Protein AF-A0A348ZKF9-F1 (afdb_monomer)

Secondary structure (D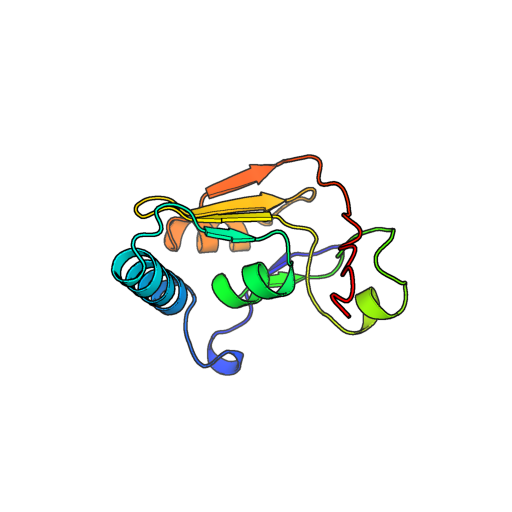SSP, 8-state):
---EEEPPHHHHSS-HHHHHHHHHHHHHHTT-SEEEE--HHHHHHHHTEEES-S-SSS-TTHHHH-----EEEEEESS-EEEEESS---HHHHHHHHHTTEEEEE--------------

Nearest PDB structures (foldseek):
  4s2t-assembly1_P  TM=9.217E-01  e=1.399E-07  Caenorhabditis elegans
  4s2t-assembly1_Q  TM=9.208E-01  e=5.472E-07  Caenorhabditis elegans
  3ctz-assembly1_A  TM=8.057E-01  e=4.667E-06  Homo sapiens
  3q6d-assembly2_B  TM=7.695E-01  e=2.560E-01  Bacillus anthracis str. Ames
  7f00-assembly1_A-2  TM=7.092E-01  e=1.797E+00  Streptococcus pneumoniae

pLDDT: mean 86.33, std 16.25, range [42.56, 98.62]

Solvent-accessible surface area (backbone atoms only — not comparable to full-atom values): 6976 Å² total; per-residue (Å²): 132,65,48,65,45,77,47,60,43,92,80,65,78,57,52,36,64,59,46,49,53,52,52,46,50,52,29,57,78,70,72,48,69,67,52,72,45,75,50,32,65,60,49,23,63,43,60,31,38,32,19,43,52,53,60,90,76,50,53,79,65,56,58,75,74,47,61,26,36,49,39,37,33,40,34,44,90,86,47,34,39,41,33,28,70,67,84,71,48,70,69,50,50,51,53,34,48,78,66,56,34,45,80,42,85,40,93,75,78,89,72,85,79,79,76,74,78,86,125

Radius of gyration: 14.69 Å; Cα contacts (8 Å, |Δi|>4): 178; chains: 1; bounding box: 39×33×41 Å

Structure (mmCIF, N/CA/C/O backbone):
data_AF-A0A348ZKF9-F1
#
_entry.id   AF-A0A348ZKF9-F1
#
loop_
_atom_site.group_PDB
_atom_site.id
_atom_site.type_symbol
_atom_site.label_atom_id
_atom_site.label_alt_id
_atom_site.label_comp_id
_atom_site.label_asym_id
_atom_site.label_entity_id
_atom_site.label_seq_id
_atom_site.pdbx_PDB_ins_code
_atom_site.Cartn_x
_atom_site.Cartn_y
_atom_site.Cartn_z
_atom_site.occupancy
_atom_site.B_iso_or_equiv
_atom_site.auth_seq_id
_atom_site.auth_comp_id
_atom_site.auth_asym_id
_atom_site.auth_atom_id
_atom_site.pdbx_PDB_model_num
ATOM 1 N N . MET A 1 1 ? 19.928 1.561 -3.083 1.00 46.75 1 MET A N 1
ATOM 2 C CA . MET A 1 1 ? 18.799 2.440 -3.437 1.00 46.75 1 MET A CA 1
ATOM 3 C C . MET A 1 1 ? 17.559 1.649 -3.087 1.00 46.75 1 MET A C 1
ATOM 5 O O . MET A 1 1 ? 17.410 0.547 -3.608 1.00 46.75 1 MET A O 1
ATOM 9 N N . ASN A 1 2 ? 16.801 2.134 -2.110 1.00 67.75 2 ASN A N 1
ATOM 10 C CA . ASN A 1 2 ? 15.549 1.527 -1.684 1.00 67.75 2 ASN A CA 1
ATOM 11 C C . ASN A 1 2 ? 14.457 2.150 -2.555 1.00 67.75 2 ASN A C 1
ATOM 13 O O . ASN A 1 2 ? 14.205 3.345 -2.440 1.00 67.75 2 ASN A O 1
ATOM 17 N N . GLU A 1 3 ? 13.935 1.400 -3.521 1.00 83.94 3 GLU A N 1
ATOM 18 C CA . GLU A 1 3 ? 13.007 1.925 -4.528 1.00 83.94 3 GLU A CA 1
ATOM 19 C C . GLU A 1 3 ? 11.672 1.200 -4.413 1.00 83.94 3 GLU A C 1
ATOM 21 O O . GLU A 1 3 ? 11.633 -0.030 -4.410 1.00 83.94 3 GLU A O 1
ATOM 26 N N . ILE A 1 4 ? 10.586 1.966 -4.311 1.00 93.56 4 ILE A N 1
ATOM 27 C CA . ILE A 1 4 ? 9.219 1.452 -4.397 1.00 93.56 4 ILE A CA 1
ATOM 28 C C . ILE A 1 4 ? 8.795 1.508 -5.861 1.00 93.56 4 ILE A C 1
ATOM 30 O O . ILE A 1 4 ? 8.974 2.533 -6.516 1.00 93.56 4 ILE A O 1
ATOM 34 N N . PHE A 1 5 ? 8.197 0.430 -6.359 1.00 94.69 5 PHE A N 1
ATOM 35 C CA . PHE A 1 5 ? 7.717 0.337 -7.732 1.00 94.69 5 PHE A CA 1
ATOM 36 C C . PHE A 1 5 ? 6.371 -0.390 -7.822 1.00 94.69 5 PHE A C 1
ATOM 38 O O . PHE A 1 5 ? 5.992 -1.172 -6.944 1.00 94.69 5 PHE A O 1
ATOM 45 N N . ILE A 1 6 ? 5.647 -0.128 -8.911 1.00 96.62 6 ILE A N 1
ATOM 46 C CA . ILE A 1 6 ? 4.356 -0.755 -9.208 1.00 96.62 6 ILE A CA 1
ATOM 47 C C . ILE A 1 6 ? 4.601 -2.166 -9.737 1.00 96.62 6 ILE A C 1
ATOM 49 O O . ILE A 1 6 ? 5.376 -2.376 -10.674 1.00 96.62 6 ILE A O 1
ATOM 53 N N . TYR A 1 7 ? 3.915 -3.144 -9.159 1.00 95.06 7 TYR A N 1
ATOM 54 C CA . TYR A 1 7 ? 3.968 -4.523 -9.609 1.00 95.06 7 TYR A CA 1
ATOM 55 C C . TYR A 1 7 ? 2.819 -4.808 -10.579 1.00 95.06 7 TYR A C 1
ATOM 57 O O . TYR A 1 7 ? 1.641 -4.682 -10.247 1.00 95.06 7 TYR A O 1
ATOM 65 N N . ASP A 1 8 ? 3.178 -5.149 -11.816 1.00 91.75 8 ASP A N 1
ATOM 66 C CA . ASP A 1 8 ? 2.234 -5.309 -12.923 1.00 91.75 8 ASP A CA 1
ATOM 67 C C . ASP A 1 8 ? 1.152 -6.356 -12.600 1.00 91.75 8 ASP A C 1
ATOM 69 O O . ASP A 1 8 ? 1.438 -7.477 -12.169 1.00 91.75 8 ASP A O 1
ATOM 73 N N . THR A 1 9 ? -0.106 -5.998 -12.871 1.00 92.06 9 THR A N 1
ATOM 74 C CA . THR A 1 9 ? -1.280 -6.837 -12.594 1.00 92.06 9 THR A CA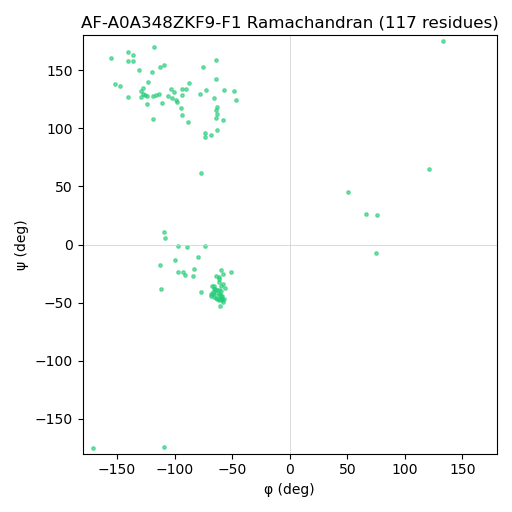 1
ATOM 75 C C . THR A 1 9 ? -1.208 -8.194 -13.297 1.00 92.06 9 THR A C 1
ATOM 77 O O . THR A 1 9 ? -1.754 -9.169 -12.781 1.00 92.06 9 THR A O 1
ATOM 80 N N . LYS A 1 10 ? -0.480 -8.324 -14.418 1.00 93.44 10 LYS A N 1
ATOM 81 C CA . LYS A 1 10 ? -0.278 -9.627 -15.082 1.00 93.44 10 LYS A CA 1
ATOM 82 C C . LYS A 1 10 ? 0.408 -10.673 -14.194 1.00 93.44 10 LYS A C 1
ATOM 84 O O . LYS A 1 10 ? 0.284 -11.862 -14.474 1.00 93.44 10 LYS A O 1
ATOM 89 N N . TYR A 1 11 ? 1.129 -10.240 -13.158 1.00 90.25 11 TYR A N 1
ATOM 90 C CA . TYR A 1 11 ? 1.778 -11.118 -12.183 1.00 90.25 11 TYR A CA 1
ATOM 91 C C . TYR A 1 11 ? 0.950 -11.316 -10.903 1.00 90.25 11 TYR A C 1
ATOM 93 O O . TYR A 1 11 ? 1.116 -12.330 -10.234 1.00 90.25 11 TYR A O 1
ATOM 101 N N . GLU A 1 12 ? 0.053 -10.382 -10.571 1.00 86.38 12 GLU A N 1
ATOM 102 C CA . GLU A 1 12 ? -0.808 -10.425 -9.371 1.00 86.38 12 GLU A CA 1
ATOM 103 C C . GLU A 1 12 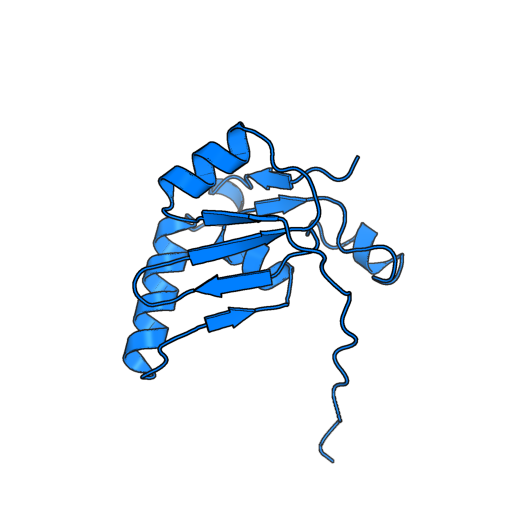? -2.162 -11.101 -9.615 1.00 86.38 12 GLU A C 1
ATOM 105 O O . GLU A 1 12 ? -2.783 -11.611 -8.686 1.00 86.38 12 GLU A O 1
ATOM 110 N N . GLY A 1 13 ? -2.652 -11.083 -10.857 1.00 91.69 13 GLY A N 1
ATOM 111 C CA . GLY A 1 13 ? -3.953 -11.639 -11.235 1.00 91.69 13 GLY A CA 1
ATOM 112 C C . GLY A 1 13 ? -5.168 -10.804 -10.807 1.00 91.69 13 GLY A C 1
ATOM 113 O O . GLY A 1 13 ? -6.278 -11.110 -11.235 1.00 91.69 13 GLY A O 1
ATOM 114 N N . GLU A 1 14 ? -4.978 -9.746 -10.014 1.00 95.94 14 GLU A N 1
ATOM 115 C CA . GLU A 1 14 ? -6.022 -8.809 -9.583 1.00 95.94 14 GLU A CA 1
ATOM 116 C C . GLU A 1 14 ? -5.433 -7.396 -9.424 1.00 95.94 14 GLU A C 1
ATOM 118 O O . GLU A 1 14 ? -4.339 -7.219 -8.875 1.00 95.94 14 GLU A O 1
ATOM 123 N N . ASP A 1 15 ? -6.146 -6.378 -9.909 1.00 97.00 15 ASP A N 1
ATOM 124 C CA . ASP A 1 15 ? -5.741 -4.982 -9.742 1.00 97.00 15 ASP A CA 1
ATOM 125 C C . ASP A 1 15 ? -6.011 -4.472 -8.312 1.00 97.00 15 ASP A C 1
ATOM 127 O O . ASP A 1 15 ? -6.919 -4.932 -7.615 1.00 97.00 15 ASP A O 1
ATOM 131 N N . ALA A 1 16 ? -5.225 -3.488 -7.866 1.00 97.88 16 ALA A N 1
ATOM 132 C CA . ALA A 1 16 ? -5.314 -2.950 -6.508 1.00 97.88 16 ALA A CA 1
ATOM 133 C C . ALA A 1 16 ? -6.682 -2.318 -6.192 1.00 97.88 16 ALA A C 1
ATOM 135 O O . ALA A 1 16 ? -7.159 -2.405 -5.060 1.00 97.88 16 ALA A O 1
ATOM 136 N N . LYS A 1 17 ? -7.360 -1.725 -7.183 1.00 97.25 17 LYS A N 1
ATOM 137 C CA . LYS A 1 17 ? -8.676 -1.101 -6.986 1.00 97.25 17 LYS A CA 1
ATOM 138 C C . LYS A 1 17 ? -9.735 -2.151 -6.648 1.00 97.25 17 LYS A C 1
ATOM 140 O O . LYS A 1 17 ? -10.527 -1.939 -5.726 1.00 97.25 17 LYS A O 1
ATOM 145 N N . SER A 1 18 ? -9.716 -3.293 -7.338 1.00 98.00 18 SER A N 1
ATOM 146 C CA . SER A 1 18 ? -10.545 -4.458 -7.006 1.00 98.00 18 SER A CA 1
ATOM 147 C C . SER A 1 18 ? -10.241 -4.984 -5.601 1.00 98.00 18 SER A C 1
ATOM 149 O O . SER A 1 18 ? -11.167 -5.166 -4.804 1.00 98.00 18 SER A O 1
ATOM 151 N N . LYS A 1 19 ? -8.955 -5.141 -5.245 1.00 98.31 19 LYS A N 1
ATOM 152 C CA . LYS A 1 19 ? -8.544 -5.604 -3.906 1.00 98.31 19 LYS A CA 1
ATOM 153 C C . LYS A 1 19 ? -9.066 -4.681 -2.798 1.00 98.31 19 LYS A C 1
ATOM 155 O O . LYS A 1 19 ? -9.686 -5.167 -1.851 1.00 98.31 19 LYS A O 1
ATOM 160 N N . ILE A 1 20 ? -8.898 -3.363 -2.935 1.00 98.25 20 ILE A N 1
ATOM 161 C CA . ILE A 1 20 ? -9.402 -2.361 -1.977 1.00 98.25 20 ILE A CA 1
ATOM 162 C C . ILE A 1 20 ? -10.922 -2.479 -1.811 1.00 98.25 20 ILE A C 1
ATOM 164 O O . ILE A 1 20 ? -11.419 -2.567 -0.686 1.00 98.25 20 ILE A O 1
ATOM 168 N N . ALA A 1 21 ? -11.672 -2.531 -2.917 1.00 98.06 21 ALA A N 1
ATOM 169 C CA . ALA A 1 21 ? -13.129 -2.654 -2.875 1.00 98.06 21 ALA A CA 1
ATOM 170 C C . ALA A 1 21 ? -13.578 -3.949 -2.178 1.00 98.06 21 ALA A C 1
ATOM 172 O O . ALA A 1 21 ? -14.490 -3.932 -1.346 1.00 98.06 21 ALA A O 1
ATOM 173 N N . ARG A 1 22 ? -12.903 -5.065 -2.471 1.00 97.94 22 ARG A N 1
ATOM 174 C CA . ARG A 1 22 ? -13.179 -6.371 -1.867 1.00 97.94 22 ARG A CA 1
ATOM 175 C C . ARG A 1 22 ? -12.915 -6.376 -0.364 1.00 97.94 22 ARG A C 1
ATOM 177 O O . ARG A 1 22 ? -13.756 -6.863 0.390 1.00 97.94 22 ARG A O 1
ATOM 184 N N . VAL A 1 23 ? -11.787 -5.825 0.085 1.00 97.88 23 VAL A N 1
ATOM 185 C CA . VAL A 1 23 ? -11.468 -5.759 1.520 1.00 97.88 23 VAL A CA 1
ATOM 186 C C . VAL A 1 23 ? -12.440 -4.829 2.253 1.00 97.88 23 VAL A C 1
ATOM 188 O O . VAL A 1 23 ? -12.940 -5.206 3.310 1.00 97.88 23 VAL A O 1
ATOM 191 N N . ARG A 1 24 ? -12.814 -3.681 1.671 1.00 97.50 24 ARG A N 1
ATOM 192 C CA . ARG A 1 24 ? -13.849 -2.794 2.241 1.00 97.50 24 ARG A CA 1
ATOM 193 C C . ARG A 1 24 ? -15.208 -3.478 2.384 1.00 97.50 24 ARG A C 1
ATOM 195 O O . ARG A 1 24 ? -15.871 -3.304 3.403 1.00 97.50 24 ARG A O 1
ATOM 202 N N . SER A 1 25 ? -15.611 -4.296 1.410 1.00 97.62 25 SER A N 1
ATOM 203 C CA . SER A 1 25 ? -16.835 -5.104 1.527 1.00 97.62 25 SER A CA 1
ATOM 204 C C . SER A 1 25 ? -16.779 -6.046 2.733 1.00 97.62 25 SER A C 1
ATOM 206 O O . SER A 1 25 ? -17.716 -6.088 3.526 1.00 97.62 25 SER A O 1
ATOM 208 N N . GLN A 1 26 ? -15.650 -6.729 2.944 1.00 97.94 26 GLN A N 1
ATOM 209 C CA . GLN A 1 26 ? -15.482 -7.606 4.108 1.00 97.94 26 GLN A CA 1
ATOM 210 C C . GLN A 1 26 ? -15.437 -6.839 5.435 1.00 97.94 26 GLN A C 1
ATOM 212 O O . GLN A 1 26 ? -15.945 -7.333 6.441 1.00 97.94 26 GLN A O 1
ATOM 217 N N . MET A 1 27 ? -14.848 -5.638 5.456 1.00 97.38 27 MET A N 1
ATOM 218 C CA . MET A 1 27 ? -14.890 -4.759 6.630 1.00 97.38 27 MET A CA 1
ATOM 219 C C . MET A 1 27 ? -16.337 -4.422 7.001 1.00 97.38 27 MET A C 1
ATOM 221 O O . MET A 1 27 ? -16.718 -4.577 8.162 1.00 97.38 27 MET A O 1
ATOM 225 N N . LEU A 1 28 ? -17.160 -4.052 6.014 1.00 96.38 28 LEU A N 1
ATOM 226 C CA . LEU A 1 28 ? -18.576 -3.748 6.213 1.00 96.38 28 LEU A CA 1
ATOM 227 C C . LEU A 1 28 ? -19.357 -4.960 6.741 1.00 96.38 28 LEU A C 1
ATOM 229 O O . LEU A 1 28 ? -20.081 -4.831 7.726 1.00 96.38 28 LEU A O 1
ATOM 233 N N . GLU A 1 29 ? -19.180 -6.137 6.134 1.00 97.75 29 GLU A N 1
ATOM 234 C CA . GLU A 1 29 ? -19.824 -7.387 6.575 1.00 97.75 29 GLU A CA 1
ATOM 235 C C . GLU A 1 29 ? -19.478 -7.749 8.025 1.00 97.75 29 GLU A C 1
ATOM 237 O O . GLU A 1 29 ? -20.309 -8.294 8.752 1.00 97.75 29 GLU A O 1
ATOM 242 N N . LYS A 1 30 ? -18.255 -7.431 8.459 1.00 97.25 30 LYS A N 1
ATOM 243 C CA . LYS A 1 30 ? -17.762 -7.696 9.817 1.00 97.25 30 LYS A CA 1
ATOM 244 C C . LYS A 1 30 ? -18.048 -6.562 10.806 1.00 97.25 30 LYS A C 1
ATOM 246 O O . LYS A 1 30 ? -17.701 -6.698 11.976 1.00 97.25 30 LYS A O 1
ATOM 251 N N . GLY A 1 31 ? -18.652 -5.455 10.366 1.00 96.38 31 GLY A N 1
ATOM 252 C CA . GLY A 1 31 ? -18.885 -4.276 11.206 1.00 96.38 31 GLY A CA 1
ATOM 253 C C . GLY A 1 31 ? -17.599 -3.564 11.649 1.00 96.38 31 GLY A C 1
ATOM 254 O O . GLY A 1 31 ? -17.583 -2.936 12.704 1.00 96.38 31 GLY A O 1
ATOM 255 N N . VAL A 1 32 ? -16.517 -3.678 10.873 1.00 95.94 32 VAL A N 1
ATOM 256 C CA . VAL A 1 32 ? -15.214 -3.054 11.144 1.00 95.94 32 VAL A CA 1
ATOM 257 C C . VAL A 1 32 ? -15.129 -1.708 10.427 1.00 95.94 32 VAL A C 1
ATOM 259 O O . VAL A 1 32 ? -15.347 -1.627 9.223 1.00 95.94 32 VAL A O 1
ATOM 262 N N . ASN A 1 33 ? -14.776 -0.645 11.152 1.00 95.25 33 ASN A N 1
ATOM 263 C CA . ASN A 1 33 ? -14.670 0.704 10.579 1.00 95.25 33 ASN A CA 1
ATOM 264 C C . ASN A 1 33 ? -13.262 1.066 10.089 1.00 95.25 33 ASN A C 1
ATOM 266 O O . ASN A 1 33 ? -13.123 1.953 9.249 1.00 95.25 33 ASN A O 1
ATOM 270 N N . VAL A 1 34 ? -12.230 0.411 10.629 1.00 96.81 34 VAL A N 1
ATOM 271 C CA . VAL A 1 34 ? -10.824 0.693 10.323 1.00 96.81 34 VAL A CA 1
ATOM 272 C C . VAL A 1 34 ? -10.056 -0.619 10.229 1.00 96.81 34 VAL A C 1
ATOM 274 O O . VAL A 1 34 ? -10.084 -1.422 11.161 1.00 96.81 34 VAL A O 1
ATOM 277 N N . LEU A 1 35 ? -9.350 -0.814 9.120 1.00 96.69 35 LEU A N 1
ATOM 278 C CA . LEU A 1 35 ? -8.294 -1.807 8.982 1.00 96.69 35 LEU A CA 1
ATOM 279 C C . LEU A 1 35 ? -6.957 -1.081 9.083 1.00 96.69 35 LEU A C 1
ATOM 281 O O . LEU A 1 35 ? -6.705 -0.147 8.326 1.00 96.69 35 LEU A O 1
ATOM 285 N N . LYS A 1 36 ? -6.091 -1.524 9.989 1.00 96.31 36 LYS A N 1
ATOM 286 C CA . LYS A 1 36 ? -4.717 -1.040 10.075 1.00 96.31 36 LYS A CA 1
ATOM 287 C C . LYS A 1 36 ? -3.769 -2.221 10.024 1.00 96.31 36 LYS A C 1
ATOM 289 O O . LYS A 1 36 ? -3.944 -3.161 10.794 1.00 96.31 36 LYS A O 1
ATOM 294 N N . THR A 1 37 ? -2.785 -2.158 9.139 1.00 92.81 37 THR A N 1
ATOM 295 C CA . THR A 1 37 ? -1.716 -3.149 9.063 1.00 92.81 37 THR A CA 1
ATOM 296 C C . THR A 1 37 ? -0.357 -2.483 9.205 1.00 92.81 37 THR A C 1
ATOM 298 O O . THR A 1 37 ? -0.113 -1.388 8.694 1.00 92.81 37 THR A O 1
ATOM 301 N N . PHE A 1 38 ? 0.504 -3.168 9.946 1.00 89.56 38 PHE A N 1
ATOM 302 C CA . PHE A 1 38 ? 1.923 -2.866 10.107 1.00 89.56 38 PHE A CA 1
ATOM 303 C C . PHE A 1 38 ? 2.781 -3.903 9.365 1.00 89.56 38 PHE A C 1
ATOM 305 O O . PHE A 1 38 ? 3.997 -3.901 9.511 1.00 89.56 38 PHE A O 1
ATOM 312 N N . VAL A 1 39 ? 2.148 -4.822 8.623 1.00 88.94 39 VAL A N 1
ATOM 313 C CA . VAL A 1 39 ? 2.804 -5.907 7.891 1.00 88.94 39 VAL A CA 1
ATOM 314 C C . VAL A 1 39 ? 3.062 -5.431 6.456 1.00 88.94 39 VAL A C 1
ATOM 316 O O . VAL A 1 39 ? 2.101 -5.247 5.698 1.00 88.94 39 VAL A O 1
ATOM 319 N N . PRO A 1 40 ? 4.329 -5.225 6.051 1.00 89.81 40 PRO A N 1
ATOM 320 C CA . PRO A 1 40 ? 4.666 -4.717 4.723 1.00 89.81 40 PRO A CA 1
ATOM 321 C C . PRO A 1 40 ? 4.098 -5.546 3.569 1.00 89.81 40 PRO A C 1
ATOM 323 O O . PRO A 1 40 ? 3.662 -4.986 2.564 1.00 89.81 40 PRO A O 1
ATOM 326 N N . GLU A 1 41 ? 4.065 -6.871 3.702 1.00 90.56 41 GLU A N 1
ATOM 327 C CA . GLU A 1 41 ? 3.536 -7.796 2.698 1.00 90.56 41 GLU A CA 1
ATOM 328 C C . GLU A 1 41 ? 2.048 -7.561 2.425 1.00 90.56 41 GLU A C 1
ATOM 330 O O . GLU A 1 41 ? 1.618 -7.615 1.271 1.00 90.56 41 GLU A O 1
ATOM 335 N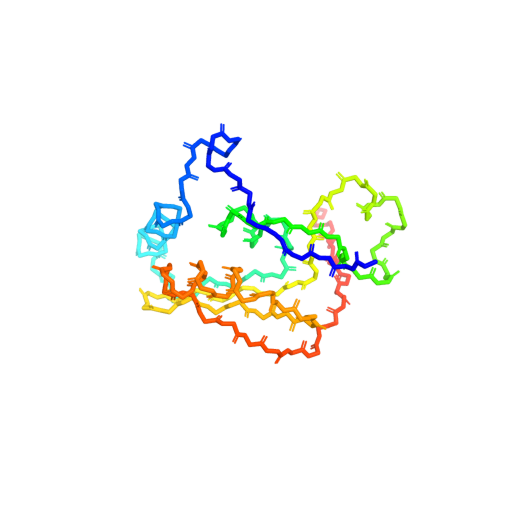 N . GLU A 1 42 ? 1.261 -7.268 3.463 1.00 94.12 42 GLU A N 1
ATOM 336 C CA . GLU A 1 42 ? -0.174 -7.015 3.329 1.00 94.12 42 GLU A CA 1
ATOM 337 C C . GLU A 1 42 ? -0.432 -5.701 2.588 1.00 94.12 42 GLU A C 1
ATOM 339 O O . GLU A 1 42 ? -1.254 -5.657 1.668 1.00 94.12 42 GLU A O 1
ATOM 344 N N . ALA A 1 43 ? 0.308 -4.644 2.937 1.00 95.50 43 ALA A N 1
ATOM 345 C CA . ALA A 1 43 ? 0.218 -3.355 2.257 1.00 95.50 43 ALA A CA 1
ATOM 346 C C . ALA A 1 43 ? 0.701 -3.448 0.797 1.00 95.50 43 ALA A C 1
ATOM 348 O O . ALA A 1 43 ? 0.020 -2.974 -0.118 1.00 95.50 43 ALA A O 1
ATOM 349 N N . ALA A 1 44 ? 1.833 -4.116 0.562 1.00 94.81 44 ALA A N 1
ATOM 350 C CA . ALA A 1 44 ? 2.397 -4.360 -0.763 1.00 94.81 44 ALA A CA 1
ATOM 351 C C . ALA A 1 44 ? 1.433 -5.146 -1.666 1.00 94.81 44 ALA A C 1
ATOM 353 O O . ALA A 1 44 ? 1.229 -4.782 -2.827 1.00 94.81 44 ALA A O 1
ATOM 354 N N . TRP A 1 45 ? 0.798 -6.195 -1.138 1.00 96.06 45 TRP A N 1
ATOM 355 C CA . TRP A 1 45 ? -0.187 -6.979 -1.878 1.00 96.06 45 TRP A CA 1
ATOM 356 C C . TRP A 1 45 ? -1.469 -6.192 -2.161 1.00 96.06 45 TRP A C 1
ATOM 358 O O . TRP A 1 45 ? -1.987 -6.273 -3.276 1.00 96.06 45 TRP A O 1
ATOM 368 N N . LEU A 1 46 ? -1.979 -5.430 -1.187 1.00 97.94 46 LEU A N 1
ATOM 369 C CA . LEU A 1 46 ? -3.213 -4.655 -1.349 1.00 97.94 46 LEU A CA 1
ATOM 370 C C . LEU A 1 46 ? -3.064 -3.589 -2.441 1.00 97.94 46 LEU A C 1
ATOM 372 O O . LEU A 1 46 ? -3.992 -3.373 -3.220 1.00 97.94 46 LEU A O 1
ATOM 376 N N . LEU A 1 47 ? -1.895 -2.949 -2.504 1.00 97.88 47 LEU A N 1
ATOM 377 C CA . LEU A 1 4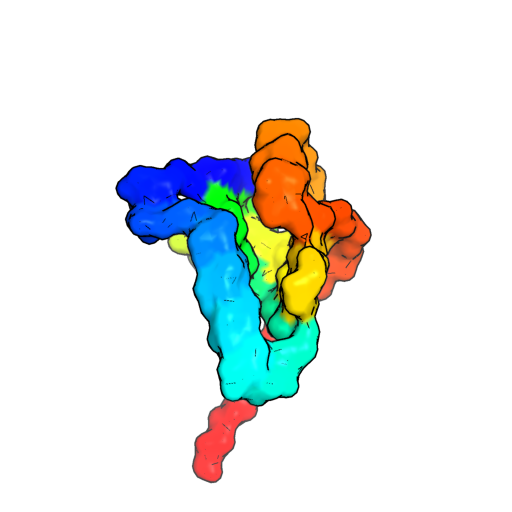7 ? -1.624 -1.827 -3.402 1.00 97.88 47 LEU A CA 1
ATOM 378 C C . LEU A 1 47 ? -0.918 -2.222 -4.708 1.00 97.88 47 LEU A C 1
ATOM 380 O O . LEU A 1 47 ? -0.682 -1.353 -5.545 1.00 97.88 47 LEU A O 1
ATOM 384 N N . ASN A 1 48 ? -0.596 -3.503 -4.916 1.00 97.56 48 ASN A N 1
ATOM 385 C CA . ASN A 1 48 ? 0.284 -3.967 -5.999 1.00 97.56 48 ASN A CA 1
ATOM 386 C C . ASN A 1 48 ? 1.603 -3.178 -6.048 1.00 97.56 48 ASN A C 1
ATOM 388 O O . ASN A 1 48 ? 2.053 -2.750 -7.109 1.00 97.56 48 ASN A O 1
ATOM 392 N N . LEU A 1 49 ? 2.221 -2.968 -4.890 1.00 96.25 49 LEU A N 1
ATOM 393 C CA . LEU A 1 49 ? 3.533 -2.342 -4.781 1.00 96.25 49 LEU A CA 1
ATOM 394 C C . LEU A 1 49 ? 4.575 -3.373 -4.375 1.00 96.25 49 LEU A C 1
ATOM 396 O O . LEU A 1 49 ? 4.262 -4.381 -3.740 1.00 96.25 49 LEU A O 1
ATOM 400 N N . ARG A 1 50 ? 5.825 -3.111 -4.732 1.00 93.75 50 ARG A N 1
ATOM 401 C CA . ARG A 1 50 ? 7.006 -3.832 -4.256 1.00 93.75 50 ARG A CA 1
ATOM 402 C C . ARG A 1 50 ? 8.124 -2.835 -4.013 1.00 93.75 50 ARG A C 1
ATOM 404 O O . ARG A 1 50 ? 8.044 -1.689 -4.448 1.00 93.75 50 ARG A O 1
ATOM 411 N N . GLY A 1 51 ? 9.160 -3.263 -3.313 1.00 89.62 51 GLY A N 1
ATOM 412 C CA . GLY A 1 51 ? 10.346 -2.444 -3.166 1.00 89.62 51 GLY A CA 1
ATOM 413 C C . GLY A 1 51 ? 11.514 -3.166 -2.530 1.00 89.62 51 GLY A C 1
ATOM 414 O O . GLY A 1 51 ? 11.475 -4.369 -2.284 1.00 89.62 51 GLY A O 1
ATOM 415 N N . SER A 1 52 ? 12.572 -2.410 -2.292 1.00 77.44 52 SER A N 1
ATOM 416 C CA . SER A 1 52 ? 13.723 -2.825 -1.501 1.00 77.44 52 SER A CA 1
ATOM 417 C C . SER A 1 52 ? 13.793 -1.922 -0.275 1.00 77.44 52 SER A C 1
ATOM 419 O O . SER A 1 52 ? 13.735 -0.709 -0.422 1.00 77.44 52 SER A O 1
ATOM 421 N N . GLY A 1 53 ? 13.889 -2.485 0.932 1.00 70.12 53 GLY A N 1
ATOM 422 C CA . GLY A 1 53 ? 14.083 -1.694 2.156 1.00 70.12 53 GLY A CA 1
ATOM 423 C C . GLY A 1 53 ? 12.983 -1.867 3.197 1.00 70.12 53 GLY A C 1
ATOM 424 O O . GLY A 1 53 ? 12.283 -0.915 3.528 1.00 70.12 53 GLY A O 1
ATOM 425 N N . ALA A 1 54 ? 12.853 -3.079 3.739 1.00 60.75 54 ALA A N 1
ATOM 426 C CA . ALA A 1 54 ? 11.968 -3.364 4.870 1.00 60.75 54 ALA A CA 1
ATOM 427 C C . ALA A 1 54 ? 12.486 -2.825 6.226 1.00 60.75 54 ALA A C 1
ATOM 429 O O . ALA A 1 54 ? 11.787 -2.971 7.220 1.00 60.75 54 ALA A O 1
ATOM 430 N N . GLY A 1 55 ? 13.672 -2.196 6.268 1.00 60.03 55 GLY A N 1
ATOM 431 C CA . GLY A 1 55 ? 14.290 -1.679 7.497 1.00 60.03 55 GLY A CA 1
ATOM 432 C C . GLY A 1 55 ? 15.770 -2.054 7.650 1.00 60.03 55 GLY A C 1
ATOM 433 O O . GLY A 1 55 ? 16.308 -2.785 6.814 1.00 60.03 55 GLY A O 1
ATOM 434 N N . GLU A 1 56 ? 16.454 -1.545 8.677 1.00 56.59 56 GLU A N 1
ATOM 435 C CA . GLU A 1 56 ? 17.810 -1.964 9.073 1.00 56.59 56 GLU A CA 1
ATOM 436 C C . GLU A 1 56 ? 17.786 -3.208 9.981 1.00 56.59 56 GLU A C 1
ATOM 438 O O . GLU A 1 56 ? 18.715 -4.013 9.884 1.00 56.59 56 GLU A O 1
ATOM 443 N N . GLU A 1 57 ? 16.711 -3.443 10.738 1.00 54.62 57 GLU A N 1
ATOM 444 C CA . GLU A 1 57 ? 16.610 -4.539 11.721 1.00 54.62 57 GLU A CA 1
ATOM 445 C C . GLU A 1 57 ? 15.837 -5.775 11.237 1.00 54.62 57 GLU A C 1
ATOM 447 O O . GLU A 1 57 ? 15.992 -6.850 11.824 1.00 54.62 57 GLU A O 1
ATOM 452 N N . TYR A 1 58 ? 15.090 -5.692 10.126 1.00 57.62 58 TYR A N 1
ATOM 453 C CA . TYR A 1 58 ? 14.645 -6.877 9.386 1.00 57.62 58 TYR A CA 1
ATOM 454 C C . TYR A 1 58 ? 15.862 -7.788 9.239 1.00 57.62 58 TYR A C 1
ATOM 456 O O . TYR A 1 58 ? 16.890 -7.331 8.746 1.00 57.62 58 TYR A O 1
ATOM 464 N N . ALA A 1 59 ? 15.795 -9.045 9.682 1.00 55.22 59 ALA A N 1
ATOM 465 C CA . ALA A 1 59 ? 16.956 -9.927 9.591 1.00 55.22 59 ALA A CA 1
ATOM 466 C C . ALA A 1 59 ? 17.543 -9.840 8.171 1.00 55.22 59 ALA A C 1
ATOM 468 O O . ALA A 1 59 ? 16.787 -9.883 7.196 1.00 55.22 59 ALA A O 1
ATOM 469 N N . ASP A 1 60 ? 18.864 -9.674 8.042 1.00 57.28 60 ASP A N 1
ATOM 470 C CA . ASP A 1 60 ? 19.532 -9.429 6.750 1.00 57.28 60 ASP A CA 1
ATOM 471 C C . ASP A 1 60 ? 19.144 -10.443 5.664 1.00 57.28 60 ASP A C 1
ATOM 473 O O . ASP A 1 60 ? 19.248 -10.164 4.468 1.00 57.28 60 ASP A O 1
ATOM 477 N N . ASP A 1 61 ? 18.694 -11.624 6.073 1.00 55.25 61 ASP A N 1
ATOM 478 C CA . ASP A 1 61 ? 18.188 -12.664 5.195 1.00 55.25 61 ASP A CA 1
ATOM 479 C C . ASP A 1 61 ? 16.762 -12.376 4.698 1.00 55.25 61 ASP A C 1
ATOM 481 O O . ASP A 1 61 ? 16.502 -12.513 3.507 1.00 55.25 61 ASP A O 1
ATOM 485 N N . LEU A 1 62 ? 15.850 -11.875 5.534 1.00 54.03 62 LEU A N 1
ATOM 486 C CA . LEU A 1 62 ? 14.471 -11.560 5.132 1.00 54.03 62 LEU A CA 1
ATOM 487 C C . LEU A 1 62 ? 14.402 -10.406 4.117 1.00 54.03 62 LEU A C 1
ATOM 489 O O . LEU A 1 62 ? 13.626 -10.482 3.162 1.00 54.03 62 LEU A O 1
ATOM 493 N N . LYS A 1 63 ? 15.281 -9.396 4.227 1.00 59.34 63 LYS A N 1
ATOM 494 C CA . LYS A 1 63 ? 15.365 -8.292 3.241 1.00 59.34 63 LYS A CA 1
ATOM 495 C C . LYS A 1 63 ? 15.722 -8.763 1.833 1.00 59.34 63 LYS A C 1
ATOM 497 O O . LYS A 1 63 ? 15.395 -8.094 0.857 1.00 59.34 63 LYS A O 1
ATOM 502 N N . LYS A 1 64 ? 16.448 -9.880 1.721 1.00 61.66 64 LYS A N 1
ATOM 503 C CA . LYS A 1 64 ? 16.937 -10.404 0.437 1.00 61.66 64 LYS A CA 1
ATOM 504 C C . LYS A 1 64 ? 15.885 -11.230 -0.296 1.00 61.66 64 LYS A C 1
ATOM 506 O O . LYS A 1 64 ? 16.014 -11.408 -1.505 1.00 61.66 64 LYS A O 1
ATOM 511 N N . PHE A 1 65 ? 14.877 -11.742 0.411 1.00 69.00 65 PHE A N 1
ATOM 512 C CA . PHE A 1 65 ? 13.928 -12.708 -0.149 1.00 69.00 65 PHE A CA 1
ATOM 513 C C . PHE A 1 65 ? 12.504 -12.172 -0.301 1.00 69.00 65 PHE A C 1
ATOM 515 O O . PHE A 1 65 ? 11.753 -12.725 -1.106 1.00 69.00 65 PHE A O 1
ATOM 522 N N . THR A 1 66 ? 12.150 -11.078 0.378 1.00 77.06 66 THR A N 1
ATOM 523 C CA . THR A 1 66 ? 10.809 -10.486 0.290 1.00 77.06 66 THR A CA 1
ATOM 524 C C . THR A 1 66 ? 10.894 -9.058 -0.260 1.00 77.06 66 THR A C 1
ATOM 526 O O . THR A 1 66 ? 11.379 -8.172 0.441 1.00 77.06 66 THR A O 1
ATOM 529 N N . PRO A 1 67 ? 10.456 -8.801 -1.512 1.00 87.06 67 PRO A N 1
ATOM 530 C CA . PRO A 1 67 ? 10.590 -7.495 -2.166 1.00 87.06 67 PRO A CA 1
ATOM 531 C C . PRO A 1 67 ? 9.552 -6.479 -1.655 1.00 87.06 67 PRO A C 1
ATOM 533 O O . PRO A 1 67 ? 8.702 -5.996 -2.405 1.00 87.06 67 PRO A O 1
ATOM 536 N N . VAL A 1 68 ? 9.602 -6.165 -0.363 1.00 88.50 68 VAL A N 1
ATOM 537 C CA . VAL A 1 68 ? 8.723 -5.208 0.325 1.00 88.50 68 VAL A CA 1
ATOM 538 C C . VAL A 1 68 ? 9.517 -4.032 0.900 1.00 88.50 68 VAL A C 1
ATOM 540 O O . VAL A 1 68 ? 10.750 -4.022 0.911 1.00 88.50 68 VAL A O 1
ATOM 543 N N . PHE A 1 69 ? 8.792 -3.015 1.359 1.00 89.56 69 PHE A N 1
ATOM 544 C CA . PHE A 1 69 ? 9.326 -1.774 1.913 1.00 89.56 69 PHE A CA 1
ATOM 545 C C . PHE A 1 69 ? 8.651 -1.446 3.247 1.00 89.56 69 PHE A C 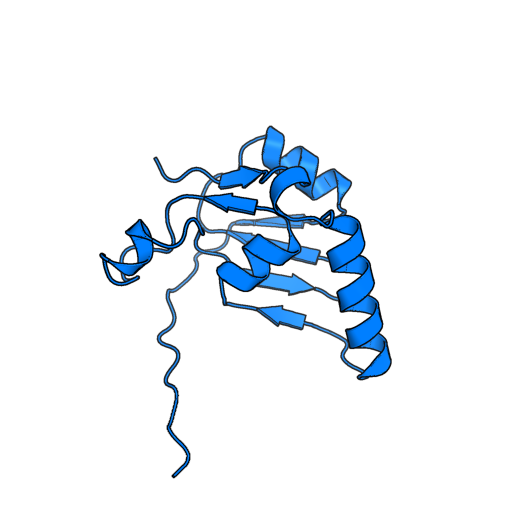1
ATOM 547 O O . PHE A 1 69 ? 7.486 -1.793 3.444 1.00 89.56 69 PHE A O 1
ATOM 554 N N . LEU A 1 70 ? 9.364 -0.773 4.153 1.00 88.44 70 LEU A N 1
ATOM 555 C CA . LEU A 1 70 ? 8.814 -0.412 5.458 1.00 88.44 70 LEU A CA 1
ATOM 556 C C . LEU A 1 70 ? 7.627 0.547 5.292 1.00 88.44 70 LEU A C 1
ATOM 558 O O . LEU A 1 70 ? 7.759 1.640 4.735 1.00 88.44 70 LEU A O 1
ATOM 562 N N . CYS A 1 71 ? 6.453 0.115 5.748 1.00 92.00 71 CYS A N 1
ATOM 563 C CA . CYS A 1 71 ? 5.230 0.896 5.653 1.00 92.00 71 CYS A CA 1
ATOM 564 C C . CYS A 1 71 ? 4.197 0.504 6.713 1.00 92.00 71 CYS A C 1
ATOM 566 O O . CYS A 1 71 ? 4.218 -0.594 7.266 1.00 92.00 71 CYS A O 1
ATOM 568 N N . GLU A 1 72 ? 3.258 1.416 6.952 1.00 94.56 72 GLU A N 1
ATOM 569 C CA . GLU A 1 72 ? 1.981 1.119 7.601 1.00 94.56 72 GLU A CA 1
ATOM 570 C C . GLU A 1 72 ? 0.856 1.479 6.637 1.00 94.56 72 GLU A C 1
ATOM 572 O O . GLU A 1 72 ? 0.963 2.450 5.883 1.00 94.56 72 GLU A O 1
ATOM 577 N N . LEU A 1 73 ? -0.254 0.754 6.699 1.0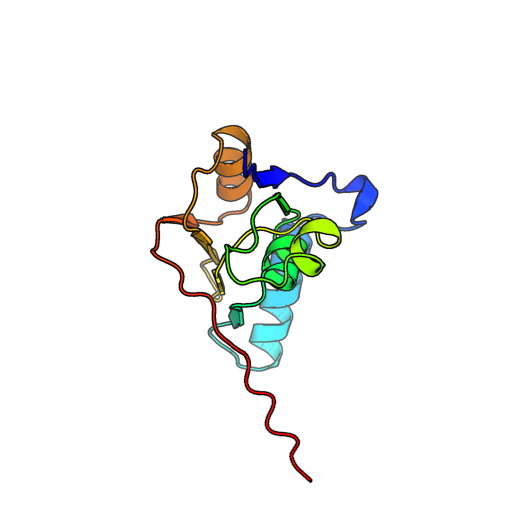0 97.50 73 LEU A N 1
ATOM 578 C CA . LEU A 1 73 ? -1.442 1.082 5.925 1.00 97.50 73 LEU A CA 1
ATOM 579 C C . LEU A 1 73 ? -2.658 1.167 6.831 1.00 97.50 73 LEU A C 1
ATOM 581 O O . LEU A 1 73 ? -2.889 0.309 7.681 1.00 97.50 73 LEU A O 1
ATOM 585 N N . GLU A 1 74 ? -3.446 2.212 6.629 1.00 97.94 74 GLU A N 1
ATOM 586 C CA . GLU A 1 74 ? -4.718 2.425 7.301 1.00 97.94 74 GLU A CA 1
ATOM 587 C C . GLU A 1 74 ? -5.807 2.605 6.251 1.00 97.94 74 GLU A C 1
ATOM 589 O O . GLU A 1 74 ? -5.683 3.425 5.344 1.00 97.94 74 GLU A O 1
ATOM 594 N N . MET A 1 75 ? -6.875 1.829 6.365 1.00 98.31 75 MET A N 1
ATOM 595 C CA . MET A 1 75 ? -8.022 1.891 5.478 1.00 98.31 75 MET A CA 1
ATOM 596 C C . MET A 1 75 ? -9.293 2.045 6.295 1.00 98.31 75 MET A C 1
ATOM 598 O O . MET A 1 75 ? -9.561 1.274 7.217 1.00 98.31 75 MET A O 1
ATOM 602 N N . THR A 1 76 ? -10.090 3.032 5.918 1.00 97.75 76 THR A N 1
ATOM 603 C CA . THR A 1 76 ? -11.455 3.229 6.394 1.00 97.75 76 THR A CA 1
ATOM 604 C C . THR A 1 76 ? -12.430 2.909 5.258 1.00 97.75 76 THR A C 1
ATOM 606 O O . THR A 1 76 ? -12.041 2.456 4.171 1.00 97.75 76 THR A O 1
ATOM 609 N N . ASN A 1 77 ? -13.718 3.147 5.496 1.00 94.12 77 ASN A N 1
ATOM 610 C CA . ASN A 1 77 ? -14.734 3.031 4.451 1.00 94.12 77 ASN A CA 1
ATOM 611 C C . ASN A 1 77 ? -14.501 4.007 3.288 1.00 94.12 77 ASN A C 1
ATOM 613 O O . ASN A 1 77 ? -14.832 3.679 2.149 1.00 94.12 77 ASN A O 1
ATOM 617 N N . ASP A 1 78 ? -13.887 5.157 3.566 1.00 94.69 78 ASP A N 1
ATOM 618 C CA . ASP A 1 78 ? -13.763 6.263 2.618 1.00 94.69 78 ASP A CA 1
ATOM 619 C C . ASP A 1 78 ? -12.309 6.463 2.173 1.00 94.69 78 ASP A C 1
ATOM 621 O O . ASP A 1 78 ? -12.030 6.611 0.982 1.00 94.69 78 ASP A O 1
ATOM 625 N N . ASP A 1 79 ? -11.357 6.297 3.090 1.00 97.19 79 ASP A N 1
ATOM 626 C CA . ASP A 1 79 ? -9.949 6.620 2.873 1.00 97.19 79 ASP A CA 1
ATOM 627 C C . ASP A 1 79 ? -9.048 5.383 2.864 1.00 97.19 79 ASP A C 1
ATOM 629 O O . ASP A 1 79 ? -9.340 4.359 3.491 1.00 97.19 79 ASP A O 1
ATOM 633 N N . VAL A 1 80 ? -7.928 5.493 2.153 1.00 98.44 80 VAL A N 1
ATOM 634 C CA . VAL A 1 80 ? -6.762 4.617 2.298 1.00 98.44 80 VAL A CA 1
ATOM 635 C C . VAL A 1 80 ? -5.544 5.518 2.452 1.00 98.44 80 VAL A C 1
ATOM 637 O O . VAL A 1 80 ? -5.325 6.416 1.638 1.00 98.44 80 VAL A O 1
ATOM 640 N N . ILE A 1 81 ? -4.755 5.299 3.498 1.00 98.50 81 ILE A N 1
ATOM 641 C CA . ILE A 1 81 ? -3.543 6.060 3.784 1.00 98.50 81 ILE A CA 1
ATOM 642 C C . ILE A 1 81 ? -2.377 5.083 3.904 1.00 98.50 81 ILE A C 1
ATOM 644 O O . ILE A 1 81 ? -2.384 4.199 4.761 1.00 98.50 81 ILE A O 1
ATOM 648 N N . LEU A 1 82 ? -1.372 5.275 3.056 1.00 98.25 82 LEU A N 1
ATOM 649 C CA . LEU A 1 82 ? -0.085 4.599 3.121 1.00 98.25 82 LEU A CA 1
ATOM 650 C C . LEU A 1 82 ? 0.919 5.515 3.829 1.00 98.25 82 LEU A C 1
ATOM 652 O O . LEU A 1 82 ? 1.164 6.641 3.390 1.00 98.25 82 LEU A O 1
ATOM 656 N N . TYR A 1 83 ? 1.510 5.027 4.911 1.00 96.69 83 TYR A N 1
ATOM 657 C CA . TYR A 1 83 ? 2.606 5.687 5.610 1.00 96.69 83 TYR A CA 1
ATOM 658 C C . TYR A 1 83 ? 3.927 5.037 5.208 1.00 96.69 83 TYR A C 1
ATOM 660 O O . TYR A 1 83 ? 4.042 3.813 5.250 1.00 96.69 83 TYR A O 1
ATOM 668 N N . VAL A 1 84 ? 4.916 5.847 4.846 1.00 93.31 84 VAL A N 1
ATOM 669 C CA . VAL A 1 84 ? 6.266 5.408 4.453 1.00 93.31 84 VAL A CA 1
ATOM 670 C C . VAL A 1 84 ? 7.315 6.300 5.111 1.00 93.31 84 VAL A C 1
ATOM 672 O O . VAL A 1 84 ? 7.008 7.431 5.485 1.00 93.31 84 VAL A O 1
ATOM 675 N N . ASN A 1 85 ? 8.541 5.796 5.237 1.00 90.12 85 ASN A N 1
ATOM 676 C CA . ASN A 1 85 ? 9.704 6.535 5.745 1.00 90.12 85 ASN A CA 1
ATOM 677 C C . ASN A 1 85 ? 10.734 6.858 4.645 1.00 90.12 85 ASN A C 1
ATOM 679 O O . ASN A 1 85 ? 11.871 7.227 4.934 1.00 90.12 85 ASN A O 1
ATOM 683 N N . GLN A 1 86 ? 10.363 6.652 3.383 1.00 88.19 86 GLN A N 1
ATOM 684 C CA . GLN A 1 86 ? 11.230 6.862 2.234 1.00 88.19 86 GLN A CA 1
ATOM 685 C C . GLN A 1 86 ? 10.491 7.584 1.115 1.00 88.19 86 GLN A C 1
ATOM 687 O O . GLN A 1 86 ? 9.260 7.648 1.091 1.00 88.19 86 GLN A O 1
ATOM 692 N N . GLU A 1 87 ? 11.260 8.137 0.185 1.00 90.06 87 GLU A N 1
ATOM 693 C CA . GLU A 1 87 ? 10.720 8.839 -0.973 1.00 90.06 87 GLU A CA 1
ATOM 694 C C . GLU A 1 87 ? 9.915 7.902 -1.880 1.00 90.06 87 GLU A C 1
ATOM 696 O O . GLU A 1 87 ? 10.268 6.740 -2.097 1.00 90.06 87 GLU A O 1
ATOM 701 N N . VAL A 1 88 ? 8.830 8.440 -2.434 1.00 93.50 88 VAL A N 1
ATOM 702 C CA . VAL A 1 88 ? 7.966 7.757 -3.399 1.00 93.50 88 VAL A CA 1
ATOM 703 C C . VAL A 1 88 ? 8.093 8.489 -4.726 1.00 93.50 88 VAL A C 1
ATOM 705 O O . VAL A 1 88 ? 7.969 9.711 -4.775 1.00 93.50 88 VAL A O 1
ATOM 708 N N . SER A 1 89 ? 8.348 7.756 -5.809 1.00 95.12 89 SER A N 1
ATOM 709 C CA . SER A 1 89 ? 8.485 8.366 -7.133 1.00 95.12 89 SER A CA 1
ATOM 710 C C . SER A 1 89 ? 7.176 9.025 -7.587 1.00 95.12 89 SER A C 1
ATOM 712 O O . SER A 1 89 ? 6.086 8.676 -7.122 1.00 95.12 89 SER A O 1
ATOM 714 N N . GLU A 1 90 ? 7.259 9.971 -8.526 1.00 96.44 90 GLU A N 1
ATOM 715 C CA . GLU A 1 90 ? 6.068 10.600 -9.116 1.00 96.44 90 GLU A CA 1
ATOM 716 C C . GLU A 1 90 ? 5.158 9.572 -9.803 1.00 96.44 90 GLU A C 1
ATOM 718 O O . GLU A 1 90 ? 3.938 9.675 -9.709 1.00 96.44 90 GLU A O 1
ATOM 723 N N . GLU A 1 91 ? 5.743 8.548 -10.433 1.00 96.62 91 GLU A N 1
ATOM 724 C CA . GLU A 1 91 ? 5.006 7.446 -11.061 1.00 96.62 91 GLU A CA 1
ATOM 725 C C . GLU A 1 91 ? 4.152 6.688 -10.036 1.00 96.62 91 GLU A C 1
ATOM 727 O O . GLU A 1 91 ? 2.940 6.547 -10.213 1.00 96.62 91 GLU A O 1
ATOM 732 N N . VAL A 1 92 ? 4.765 6.248 -8.932 1.00 97.25 92 VAL A N 1
ATOM 733 C CA . VAL A 1 92 ? 4.053 5.535 -7.862 1.00 97.25 92 VAL A CA 1
ATOM 734 C C . VAL A 1 92 ? 3.043 6.457 -7.181 1.00 97.25 92 VAL A C 1
ATOM 736 O O . VAL A 1 92 ? 1.932 6.029 -6.873 1.00 97.25 92 VAL A O 1
ATOM 739 N N . SER A 1 93 ? 3.384 7.732 -6.984 1.00 96.69 93 SER A N 1
ATOM 740 C CA . SER A 1 93 ? 2.478 8.715 -6.381 1.00 96.69 93 SER A CA 1
ATOM 741 C C . SER A 1 93 ? 1.238 8.960 -7.245 1.00 96.69 93 SER A C 1
ATOM 743 O O . SER A 1 93 ? 0.124 9.017 -6.718 1.00 96.69 93 SER A O 1
ATOM 745 N N . GLY A 1 94 ? 1.404 9.065 -8.567 1.00 98.06 94 GLY A N 1
ATOM 746 C CA . GLY A 1 94 ? 0.298 9.194 -9.519 1.00 98.06 94 GLY A CA 1
ATOM 747 C C . GLY A 1 94 ? -0.600 7.960 -9.513 1.00 98.06 94 GLY A C 1
ATOM 748 O O . GLY A 1 94 ? -1.812 8.083 -9.356 1.00 98.06 94 GLY A O 1
ATOM 749 N N . TYR A 1 95 ? -0.000 6.770 -9.555 1.00 98.25 95 TYR A N 1
ATOM 750 C CA . TYR A 1 95 ? -0.723 5.504 -9.437 1.00 98.25 95 TYR A CA 1
ATOM 751 C C . TYR A 1 95 ? -1.541 5.403 -8.140 1.00 98.25 95 TYR A C 1
ATOM 753 O O . TYR A 1 95 ? -2.723 5.064 -8.178 1.00 98.25 95 TYR A O 1
ATOM 761 N N . LEU A 1 96 ? -0.953 5.740 -6.989 1.00 98.44 96 LEU A N 1
ATOM 762 C CA . LEU A 1 96 ? -1.658 5.726 -5.704 1.00 98.44 96 LEU A CA 1
ATOM 763 C C . LEU A 1 96 ? -2.789 6.759 -5.657 1.00 98.44 96 LEU A C 1
ATOM 765 O O . LEU A 1 96 ? -3.875 6.457 -5.161 1.00 98.44 96 LEU A O 1
ATOM 769 N N . THR A 1 97 ? -2.576 7.939 -6.240 1.00 98.12 97 THR A N 1
ATOM 770 C CA . THR A 1 97 ? -3.616 8.970 -6.361 1.00 98.12 97 THR A CA 1
ATOM 771 C C . THR A 1 97 ? -4.804 8.471 -7.187 1.00 98.12 97 THR A C 1
ATOM 773 O O . THR A 1 97 ? -5.948 8.638 -6.763 1.00 98.12 97 THR A O 1
ATOM 776 N N . ASP A 1 98 ? -4.559 7.787 -8.308 1.00 97.88 98 ASP A N 1
ATOM 777 C CA . ASP A 1 98 ? -5.612 7.206 -9.157 1.00 97.88 98 ASP A CA 1
ATOM 778 C C . ASP A 1 98 ? -6.419 6.103 -8.443 1.00 97.88 98 ASP A C 1
ATOM 780 O O . ASP A 1 98 ? -7.599 5.879 -8.743 1.00 97.88 98 ASP A O 1
ATOM 784 N N . LEU A 1 99 ? -5.806 5.429 -7.465 1.00 97.75 99 LEU A N 1
ATOM 785 C CA . LEU A 1 99 ? -6.472 4.469 -6.581 1.00 97.75 99 LEU A CA 1
ATOM 786 C C . LEU A 1 99 ? -7.260 5.130 -5.437 1.00 97.75 99 LEU A C 1
ATOM 788 O O . LEU A 1 99 ? -8.016 4.438 -4.752 1.00 97.75 99 LEU A O 1
ATOM 792 N N . GLY A 1 100 ? -7.104 6.438 -5.216 1.00 97.81 100 GLY A N 1
ATOM 793 C CA . GLY A 1 100 ? -7.651 7.141 -4.052 1.00 97.81 100 GLY A CA 1
ATOM 794 C C . GLY A 1 100 ? -6.863 6.886 -2.762 1.00 97.81 100 GLY A C 1
ATOM 795 O O . GLY A 1 100 ? -7.425 6.966 -1.670 1.00 97.81 100 GLY A O 1
ATOM 796 N N . VAL A 1 101 ? -5.577 6.549 -2.877 1.00 98.62 101 VAL A N 1
ATOM 797 C CA . VAL A 1 101 ? -4.674 6.293 -1.750 1.00 98.62 101 VAL A CA 1
ATOM 798 C C . VAL A 1 101 ? -3.834 7.536 -1.481 1.00 98.62 101 VAL A C 1
ATOM 800 O O . VAL A 1 101 ? -3.128 8.033 -2.355 1.00 98.62 101 VAL A O 1
ATOM 803 N N . SER A 1 102 ? -3.878 8.025 -0.245 1.00 98.31 102 SER A N 1
ATOM 804 C CA . SER A 1 102 ? -3.017 9.119 0.210 1.00 98.31 102 SER A CA 1
ATOM 805 C C . SER A 1 102 ? -1.688 8.581 0.729 1.00 98.31 102 SER A C 1
ATOM 807 O O . SER A 1 102 ? -1.670 7.612 1.483 1.00 98.31 102 SER A O 1
ATOM 809 N N . VAL A 1 103 ? -0.582 9.249 0.404 1.00 97.75 103 VAL A N 1
ATOM 810 C CA . VAL A 1 103 ? 0.746 8.929 0.950 1.00 97.75 103 VAL A CA 1
ATOM 811 C C . VAL A 1 103 ? 1.123 9.944 2.024 1.00 97.75 103 VAL A C 1
ATOM 813 O O . VAL A 1 103 ? 0.959 11.149 1.826 1.00 97.75 103 VAL A O 1
ATOM 816 N N . LYS A 1 104 ? 1.632 9.474 3.165 1.00 97.25 104 LYS A N 1
ATOM 817 C CA . LYS A 1 104 ? 2.152 10.328 4.242 1.00 97.25 104 LYS A CA 1
ATOM 818 C C . LYS A 1 104 ? 3.549 9.881 4.661 1.00 97.25 104 LYS A C 1
ATOM 820 O O . LYS A 1 104 ? 3.765 8.707 4.943 1.00 97.25 104 LYS A O 1
ATOM 825 N N . GLN A 1 105 ? 4.468 10.839 4.762 1.00 94.25 105 GLN A N 1
ATOM 826 C CA . GLN A 1 105 ? 5.778 10.604 5.367 1.00 94.25 105 GLN A CA 1
ATOM 827 C C . GLN A 1 105 ? 5.631 10.471 6.883 1.00 94.25 105 GLN A C 1
ATOM 829 O O . GLN A 1 105 ? 4.944 11.277 7.523 1.00 94.25 105 GLN A O 1
ATOM 834 N N . LYS A 1 106 ? 6.253 9.445 7.452 1.00 91.44 106 LYS A N 1
ATOM 835 C CA . LYS A 1 106 ? 6.222 9.157 8.884 1.00 91.44 106 LYS A CA 1
ATOM 836 C C . LYS A 1 106 ? 7.507 8.429 9.271 1.00 91.44 106 LYS A C 1
ATOM 838 O O . LYS A 1 106 ? 7.920 7.510 8.575 1.00 91.44 106 LYS A O 1
ATOM 843 N N . GLU A 1 107 ? 8.088 8.797 10.408 1.00 86.69 107 GLU A N 1
ATOM 844 C CA . GLU A 1 107 ? 9.101 7.959 11.055 1.00 86.69 107 GLU A CA 1
ATOM 845 C C . GLU A 1 107 ? 8.438 6.646 11.484 1.00 86.69 107 GLU A C 1
ATOM 847 O O . GLU A 1 107 ? 7.490 6.640 12.279 1.00 86.69 107 GLU A O 1
ATOM 852 N N . LEU A 1 108 ? 8.886 5.542 10.893 1.00 84.12 108 LEU A N 1
ATOM 853 C CA . LEU A 1 108 ? 8.371 4.209 11.166 1.00 84.12 108 LEU A CA 1
ATOM 854 C C . LEU A 1 108 ? 9.389 3.460 12.011 1.00 84.12 108 LEU A C 1
ATOM 856 O O . LEU A 1 108 ? 10.563 3.390 11.661 1.00 84.12 108 LEU A O 1
ATOM 860 N N . GLU A 1 109 ? 8.917 2.906 13.119 1.00 72.50 109 GLU A N 1
ATOM 861 C CA . GLU A 1 109 ? 9.713 2.025 13.962 1.00 72.50 109 GLU A CA 1
ATOM 862 C C . GLU A 1 109 ? 9.447 0.584 13.539 1.00 72.50 109 GLU A C 1
ATOM 864 O O . GLU A 1 109 ? 8.293 0.172 13.372 1.00 72.50 109 GLU A O 1
ATOM 869 N N . GLU A 1 110 ? 10.516 -0.188 13.384 1.00 62.50 110 GLU A N 1
ATOM 870 C CA . GLU A 1 110 ? 10.416 -1.634 13.250 1.00 62.50 110 GLU A CA 1
ATOM 871 C C . GLU A 1 110 ? 9.885 -2.187 14.578 1.00 62.50 110 GLU A C 1
ATOM 873 O O . GLU A 1 110 ? 10.376 -1.852 15.655 1.00 62.50 110 GLU A O 1
ATOM 878 N N . ARG A 1 111 ? 8.804 -2.968 14.524 1.00 61.69 111 ARG A N 1
ATOM 879 C CA . ARG A 1 111 ? 8.187 -3.537 15.724 1.00 61.69 111 ARG A CA 1
ATOM 880 C C . ARG A 1 111 ? 8.403 -5.035 15.738 1.00 61.69 111 ARG A C 1
ATOM 882 O O . ARG A 1 111 ? 7.934 -5.734 14.843 1.00 61.69 111 ARG A O 1
ATOM 889 N N . GLU A 1 112 ? 9.046 -5.525 16.792 1.00 54.66 112 GLU A N 1
ATOM 890 C CA . GLU A 1 112 ? 9.043 -6.948 17.109 1.00 54.66 112 GLU A CA 1
ATOM 891 C C . GLU A 1 112 ? 7.60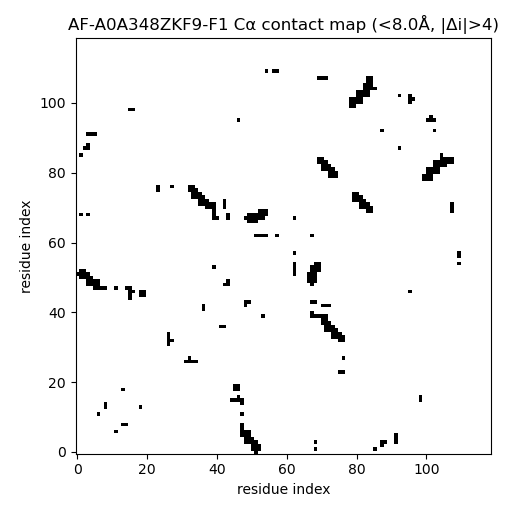3 -7.373 17.421 1.00 54.66 112 GLU A C 1
ATOM 893 O O . GLU A 1 112 ? 6.997 -6.949 18.411 1.00 54.66 112 GLU A O 1
ATOM 898 N N . ILE A 1 113 ? 7.020 -8.198 16.551 1.00 52.88 113 ILE A N 1
ATOM 899 C CA . ILE A 1 113 ? 5.771 -8.887 16.867 1.00 52.88 113 ILE A CA 1
ATOM 900 C C . ILE A 1 113 ? 6.138 -9.990 17.859 1.00 52.88 113 ILE A C 1
ATOM 902 O O . ILE A 1 113 ? 6.571 -11.073 17.471 1.00 52.88 113 ILE A O 1
ATOM 906 N N . ASN A 1 114 ? 5.969 -9.708 19.149 1.00 49.94 114 ASN A N 1
ATOM 907 C CA . ASN A 1 114 ? 6.008 -10.736 20.181 1.00 49.94 114 ASN A CA 1
ATOM 908 C C . ASN A 1 114 ? 4.780 -11.631 19.999 1.00 49.94 114 ASN A C 1
ATOM 910 O O . ASN A 1 114 ? 3.689 -11.311 20.471 1.00 49.94 114 ASN A O 1
ATOM 914 N N . ILE A 1 115 ? 4.942 -12.734 19.270 1.00 52.16 115 ILE A N 1
ATOM 915 C CA . ILE A 1 115 ? 3.956 -13.811 19.274 1.00 52.16 115 ILE A CA 1
ATOM 916 C C . ILE A 1 115 ? 4.123 -14.512 20.621 1.00 52.16 115 ILE A C 1
ATOM 918 O O . ILE A 1 115 ? 4.980 -15.380 20.780 1.00 52.16 115 ILE A O 1
ATOM 922 N N . GLU A 1 116 ? 3.348 -14.093 21.618 1.00 53.31 116 GLU A N 1
ATOM 923 C CA . GLU A 1 116 ? 3.149 -14.922 22.801 1.00 53.31 116 GLU A CA 1
ATOM 924 C C . GLU A 1 116 ? 2.426 -16.190 22.331 1.00 53.31 116 GLU A C 1
ATOM 926 O O . GLU A 1 116 ? 1.276 -16.149 21.896 1.00 53.31 116 GLU A O 1
ATOM 931 N N . GLU A 1 117 ? 3.139 -17.319 22.325 1.00 51.31 117 GLU A N 1
ATOM 932 C CA . GLU A 1 117 ? 2.523 -18.629 22.141 1.00 51.31 117 GLU A CA 1
ATOM 933 C C . GLU A 1 117 ? 1.582 -18.875 23.328 1.00 51.31 117 GLU A C 1
ATOM 935 O O . GLU A 1 117 ? 2.027 -19.272 24.409 1.00 51.31 117 GLU A O 1
ATOM 940 N N . ASP A 1 118 ? 0.285 -18.630 23.136 1.00 47.41 118 ASP A N 1
ATOM 941 C CA . ASP A 1 118 ? -0.751 -19.131 24.037 1.00 47.41 118 ASP A CA 1
ATOM 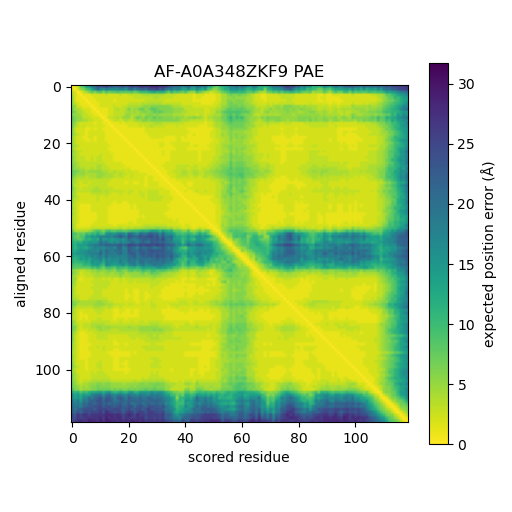942 C C . ASP A 1 118 ? -0.636 -20.668 24.082 1.00 47.41 118 ASP A C 1
ATOM 944 O O . ASP A 1 118 ? -0.934 -21.363 23.106 1.00 47.41 118 ASP A O 1
ATOM 948 N N . LYS A 1 119 ? -0.130 -21.184 25.209 1.00 42.56 119 LYS A N 1
ATOM 949 C CA . LYS A 1 119 ? -0.019 -22.618 25.525 1.00 42.56 119 LYS A CA 1
ATOM 950 C C . LYS A 1 119 ? -1.318 -23.193 26.069 1.00 42.56 119 LYS A C 1
ATOM 952 O O . LYS A 1 119 ? -1.961 -22.520 26.904 1.00 42.56 119 LYS A O 1
#

Mean predicted aligned error: 6.2 Å

Sequence (119 aa):
MNEIFIYDTKYEGEDAKSKIARVRSQMLEKGVNVLKTFVPEEAAWLLNLRGSGAGEEYADDLKKFTPVFLCELEMTNDDVILYVNQEVSEEVSGYLTDLGVSVKQKELEEREINIEEDK

Foldseek 3Di:
DKAKDAADCVVLVDALLVLLVVVLVVCVVVVHFKDKDQDQVVVCSNHNMFIQDCDPPPPPVNSVPGRGHGWMWMDGNQAIEIEHQDDYDPVSVVSCVVSRYHYDYDDDDDDDPPPPPPD